Protein AF-A0A7K8XXG0-F1 (afdb_monomer)

Organism: NCBI:txid91767

Nearest PDB structures (foldseek):
  5ekd-assembly1_A  TM=9.491E-01  e=2.002E-10  Homo sapiens
  8i1y-assembly1_B  TM=9.666E-01  e=3.917E-09  Escherichia coli K-12
  6dfu-assembly1_B  TM=9.662E-01  e=1.257E-08 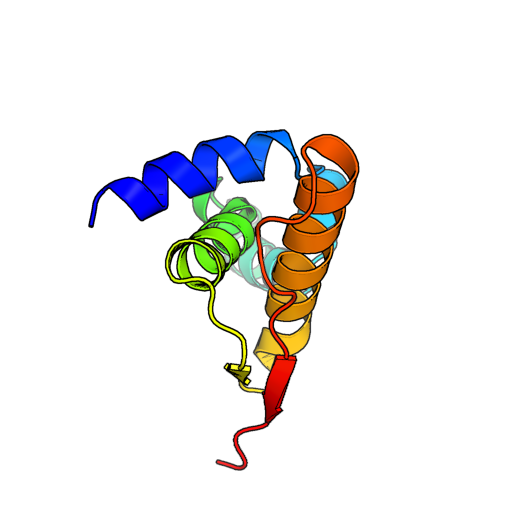 Haemophilus influenzae Rd KW20
  3sz3-assembly1_A-2  TM=9.456E-01  e=7.439E-09  Vibrio cholerae O1 biovar El Tor str. N16961
  6dfu-assembly1_A  TM=9.743E-01  e=3.388E-08  Haemophilus influenzae Rd KW20

InterPro domains:
  IPR002305 Aminoacyl-tRNA synthetase, class Ic [PF00579] (1-96)
  IPR014729 Rossmann-like alpha/beta/alpha sandwich fold [G3DSA:3.40.50.620] (1-97)
  IPR050203 Tryptophan--tRNA ligase [PTHR43766] (1-96)

Solvent-accessible surface area (backbone atoms only — not comparable to full-atom values): 5553 Å² total; per-residue (Å²): 121,72,61,38,61,57,42,16,52,58,50,44,80,74,54,60,67,75,61,45,68,65,37,65,68,40,53,53,52,21,56,76,45,82,69,64,57,47,71,63,68,57,45,44,53,42,37,53,25,20,62,44,48,76,73,48,37,53,66,43,79,37,50,85,92,42,48,70,44,50,52,49,30,29,52,50,28,52,51,49,21,73,75,76,46,90,74,52,54,62,48,38,81,36,79,59,92,124

Secondary structure (DSSP, 8-state):
-THHHHHHHHHHTTS-HHHHHT-HHHHHHHHHTTT---HHHHHHHHHHHHHHHHTT-SEEEE-GGGHHHHHHHHHHHHHHHHHH-S-S---EEEE---

Foldseek 3Di:
DCQLVVQLVVLVVVDDQVLLCPQPQNVVVCVVVVNPQDPCSSSVLSSVLSVCFVVLAAEDEDEPSCVSSLVSSQVSQVSCCVVPNNDHHRHDYDHDPD

Structure (mmCIF, N/CA/C/O backbone):
data_AF-A0A7K8XXG0-F1
#
_entry.id   AF-A0A7K8XXG0-F1
#
loop_
_atom_site.group_PDB
_atom_site.id
_atom_site.type_symbol
_atom_site.label_atom_id
_atom_site.label_alt_id
_atom_site.label_comp_id
_atom_site.label_asym_id
_atom_site.label_entity_id
_atom_site.label_seq_id
_atom_site.pdbx_PDB_ins_code
_atom_site.Cartn_x
_atom_site.Cartn_y
_atom_site.Cartn_z
_atom_site.occupancy
_atom_site.B_iso_or_equiv
_atom_site.auth_seq_id
_atom_site.auth_comp_id
_atom_site.auth_asym_id
_atom_site.auth_atom_id
_atom_site.pdbx_PDB_model_num
ATOM 1 N N . VAL A 1 1 ? -6.867 -15.254 -4.099 1.00 93.75 1 VAL A N 1
ATOM 2 C CA . VAL A 1 1 ? -7.888 -14.455 -3.390 1.00 93.75 1 VAL A CA 1
ATOM 3 C C . VAL A 1 1 ? -8.062 -13.159 -4.181 1.00 93.75 1 VAL A C 1
ATOM 5 O O . VAL A 1 1 ? -7.122 -12.368 -4.188 1.00 93.75 1 VAL A O 1
ATOM 8 N N . PRO A 1 2 ? -9.129 -13.009 -4.989 1.00 97.81 2 PRO A N 1
ATOM 9 C CA . PRO A 1 2 ? -9.326 -11.852 -5.881 1.00 97.81 2 PRO A CA 1
ATOM 10 C C . PRO A 1 2 ? -9.433 -10.503 -5.148 1.00 97.81 2 PRO A C 1
ATOM 12 O O . PRO A 1 2 ? -9.033 -9.476 -5.692 1.00 97.81 2 PRO A O 1
ATOM 15 N N . GLU A 1 3 ? -9.872 -10.519 -3.892 1.00 98.75 3 GLU A N 1
ATOM 16 C CA . GLU A 1 3 ? -10.095 -9.355 -3.030 1.00 98.75 3 GLU A CA 1
ATOM 17 C C . GLU A 1 3 ? -8.829 -8.506 -2.828 1.00 98.75 3 GLU A C 1
ATOM 19 O O . GLU A 1 3 ? -8.920 -7.314 -2.547 1.00 98.75 3 GLU A O 1
ATOM 24 N N . HIS A 1 4 ? -7.639 -9.083 -3.025 1.00 98.75 4 HIS A N 1
ATOM 25 C CA . HIS A 1 4 ? -6.380 -8.336 -3.033 1.00 98.75 4 HIS A CA 1
ATOM 26 C C . HIS A 1 4 ? -6.359 -7.267 -4.132 1.00 98.75 4 HIS A C 1
ATOM 28 O O . HIS A 1 4 ? -6.019 -6.115 -3.871 1.00 98.75 4 HIS A O 1
ATOM 34 N N . ALA A 1 5 ? -6.755 -7.629 -5.355 1.00 98.50 5 ALA A N 1
ATOM 35 C CA . ALA A 1 5 ? -6.788 -6.700 -6.480 1.00 98.50 5 ALA A CA 1
ATOM 36 C C . ALA A 1 5 ? -7.910 -5.662 -6.316 1.00 98.50 5 ALA A C 1
ATOM 38 O O . ALA A 1 5 ? -7.707 -4.484 -6.613 1.00 98.50 5 ALA A O 1
ATOM 39 N N . GLU A 1 6 ? -9.068 -6.079 -5.796 1.00 98.81 6 GLU A N 1
ATOM 40 C CA . GLU A 1 6 ? -10.201 -5.185 -5.523 1.00 98.81 6 GLU A CA 1
ATOM 41 C C . GLU A 1 6 ? -9.856 -4.147 -4.449 1.00 98.81 6 GLU A C 1
ATOM 43 O O . GLU A 1 6 ? -10.062 -2.946 -4.643 1.00 98.81 6 GLU A O 1
ATOM 48 N N . LEU A 1 7 ? -9.266 -4.582 -3.332 1.00 98.81 7 LEU A N 1
ATOM 49 C CA . LEU A 1 7 ? -8.833 -3.671 -2.281 1.00 98.81 7 LEU A CA 1
ATOM 50 C C . LEU A 1 7 ? -7.681 -2.785 -2.767 1.00 98.81 7 LEU A C 1
ATOM 52 O O . LEU A 1 7 ? -7.702 -1.586 -2.505 1.00 98.81 7 LEU A O 1
ATOM 56 N N . ALA A 1 8 ? -6.721 -3.315 -3.530 1.00 98.81 8 ALA A N 1
ATOM 57 C CA . ALA A 1 8 ? -5.643 -2.511 -4.106 1.00 98.81 8 ALA A CA 1
ATOM 58 C C . ALA A 1 8 ? -6.170 -1.384 -5.005 1.00 98.81 8 ALA A C 1
ATOM 60 O O . ALA A 1 8 ? -5.636 -0.276 -4.963 1.00 98.81 8 ALA A O 1
ATOM 61 N N . TRP A 1 9 ? -7.244 -1.625 -5.764 1.00 98.69 9 TRP A N 1
ATOM 62 C CA . TRP A 1 9 ? -7.915 -0.577 -6.533 1.00 98.69 9 TRP A CA 1
ATOM 63 C C . TRP A 1 9 ? -8.460 0.532 -5.623 1.00 98.69 9 TRP A C 1
ATOM 65 O O . TRP A 1 9 ? -8.145 1.707 -5.817 1.00 98.69 9 TRP A O 1
ATOM 75 N N . ILE A 1 10 ? -9.206 0.160 -4.577 1.00 98.75 10 ILE A N 1
ATOM 76 C CA . ILE A 1 10 ? -9.774 1.109 -3.605 1.00 98.75 10 ILE A CA 1
ATOM 77 C C . ILE A 1 10 ? -8.669 1.920 -2.913 1.00 98.75 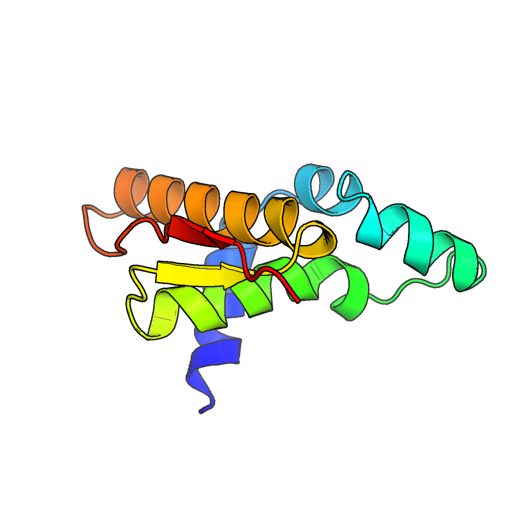10 ILE A C 1
ATOM 79 O O . ILE A 1 10 ? -8.761 3.146 -2.824 1.00 98.75 10 ILE A O 1
ATOM 83 N N . LEU A 1 11 ? -7.612 1.258 -2.436 1.00 98.75 11 LEU A N 1
ATOM 84 C CA . LEU A 1 11 ? -6.485 1.912 -1.766 1.00 98.75 11 LEU A CA 1
ATOM 85 C C . LEU A 1 11 ? -5.667 2.781 -2.734 1.00 98.75 11 LEU A C 1
ATOM 87 O O . LEU A 1 11 ? -5.150 3.830 -2.342 1.00 98.75 11 LEU A O 1
ATOM 91 N N . GLY A 1 12 ? -5.599 2.401 -4.012 1.00 98.44 12 GLY A N 1
ATOM 92 C CA . GLY A 1 12 ? -5.008 3.203 -5.081 1.00 98.44 12 GLY A CA 1
ATOM 93 C C . GLY A 1 12 ? -5.713 4.546 -5.250 1.00 98.44 12 GLY A C 1
ATOM 94 O O . GLY A 1 12 ? -5.046 5.573 -5.352 1.00 98.44 12 GLY A O 1
ATOM 95 N N . CYS A 1 13 ? -7.046 4.577 -5.147 1.00 98.00 13 CYS A N 1
ATOM 96 C CA . CYS A 1 13 ? -7.823 5.823 -5.146 1.00 98.00 13 CYS A CA 1
ATOM 97 C C . CYS A 1 13 ? -7.565 6.724 -3.920 1.00 98.00 13 CYS A C 1
ATOM 99 O O . CYS A 1 13 ? -7.986 7.881 -3.915 1.00 98.00 13 CYS A O 1
ATOM 101 N N . LEU A 1 14 ? -6.895 6.215 -2.881 1.00 96.25 14 LEU A N 1
ATOM 102 C CA . LEU A 1 14 ? -6.506 6.958 -1.675 1.00 96.25 14 LEU A CA 1
ATOM 103 C C . LEU A 1 14 ? -5.005 7.290 -1.639 1.00 96.25 14 LEU A C 1
ATOM 105 O O . LEU A 1 14 ? -4.537 7.923 -0.692 1.00 96.25 14 LEU A O 1
ATOM 109 N N . THR A 1 15 ? -4.241 6.874 -2.653 1.00 97.62 15 THR A N 1
ATOM 110 C CA . THR A 1 15 ? -2.781 6.993 -2.672 1.00 97.62 15 THR A CA 1
ATOM 111 C C . THR A 1 15 ? -2.316 7.964 -3.752 1.00 97.62 15 THR A C 1
ATOM 113 O O . THR A 1 15 ? -2.578 7.797 -4.938 1.00 97.62 15 THR A O 1
ATOM 116 N N . ASN A 1 16 ? -1.556 8.981 -3.347 1.00 95.00 16 ASN A N 1
ATOM 117 C CA . ASN A 1 16 ? -1.078 10.016 -4.261 1.00 95.00 16 ASN A CA 1
ATOM 118 C C . ASN A 1 16 ? 0.122 9.541 -5.098 1.00 95.00 16 ASN A C 1
ATOM 120 O O . ASN A 1 16 ? 1.137 9.117 -4.544 1.00 95.00 16 ASN A O 1
ATOM 124 N N . VAL A 1 17 ? 0.077 9.742 -6.418 1.00 97.19 17 VAL A N 1
ATOM 125 C CA . VAL A 1 17 ? 1.173 9.384 -7.345 1.00 97.19 17 VAL A CA 1
ATOM 126 C C . VAL A 1 17 ? 2.543 9.958 -6.930 1.00 97.19 17 VAL A C 1
ATOM 128 O O . VAL A 1 17 ? 3.507 9.191 -6.887 1.00 97.19 17 VAL A O 1
ATOM 131 N N . PRO A 1 18 ? 2.684 11.244 -6.525 1.00 96.88 18 PRO A N 1
ATOM 132 C CA . PRO A 1 18 ? 3.978 11.779 -6.087 1.00 96.88 18 PRO A CA 1
ATOM 133 C C . PRO A 1 18 ? 4.583 11.058 -4.879 1.00 96.88 18 PRO A C 1
ATOM 135 O O . PRO A 1 18 ? 5.795 11.096 -4.684 1.00 96.88 18 PRO A O 1
ATOM 138 N N . ARG A 1 19 ? 3.760 10.413 -4.044 1.00 94.94 19 ARG A N 1
ATOM 139 C CA . ARG A 1 19 ? 4.245 9.600 -2.926 1.00 94.94 19 ARG A CA 1
ATOM 140 C C . ARG A 1 19 ? 4.939 8.339 -3.437 1.00 94.94 19 ARG A C 1
ATOM 142 O O . ARG A 1 19 ? 6.046 8.058 -2.993 1.00 94.94 19 ARG A O 1
ATOM 149 N N . LEU A 1 20 ? 4.326 7.643 -4.394 1.00 97.19 20 LEU A N 1
ATOM 150 C CA . LEU A 1 20 ? 4.880 6.427 -4.994 1.00 97.19 20 LEU A CA 1
ATOM 151 C C . LEU A 1 20 ? 6.177 6.718 -5.760 1.00 97.19 20 LEU A C 1
ATOM 153 O O . LEU A 1 20 ? 7.173 6.028 -5.571 1.00 97.19 20 LEU A O 1
ATOM 157 N N . LEU A 1 21 ? 6.217 7.818 -6.521 1.00 96.38 21 LEU A N 1
ATOM 158 C CA . LEU A 1 21 ? 7.416 8.248 -7.257 1.00 96.38 21 LEU A CA 1
ATOM 159 C C . LEU A 1 21 ? 8.616 8.589 -6.351 1.00 96.38 21 LEU A C 1
ATOM 161 O O . LEU A 1 21 ? 9.759 8.628 -6.814 1.00 96.38 21 LEU A O 1
ATOM 165 N N . ARG A 1 22 ? 8.383 8.869 -5.061 1.00 95.19 22 ARG A N 1
ATOM 166 C CA . ARG A 1 22 ? 9.447 9.174 -4.094 1.00 95.19 22 ARG A CA 1
ATOM 167 C C . ARG A 1 22 ? 10.069 7.935 -3.454 1.00 95.19 22 ARG A C 1
ATOM 169 O O . ARG A 1 22 ? 11.155 8.082 -2.893 1.00 95.19 22 ARG A O 1
ATOM 176 N N . LEU A 1 23 ? 9.443 6.761 -3.564 1.00 95.69 23 LEU A N 1
ATOM 177 C CA . LEU A 1 23 ? 9.970 5.524 -2.990 1.00 95.69 23 LEU A CA 1
ATOM 178 C C . LEU A 1 23 ? 11.345 5.186 -3.603 1.00 95.69 23 LEU A C 1
ATOM 180 O O . LEU A 1 23 ? 11.478 5.179 -4.833 1.00 95.69 23 LEU A O 1
ATOM 184 N N . PRO A 1 24 ? 12.379 4.901 -2.788 1.00 94.19 24 PRO A N 1
ATOM 185 C CA . PRO A 1 24 ? 13.705 4.534 -3.286 1.00 94.19 24 PRO A CA 1
ATOM 186 C C . PRO A 1 24 ? 13.675 3.345 -4.250 1.00 94.19 24 PRO A C 1
ATOM 188 O O . PRO A 1 24 ? 14.343 3.374 -5.281 1.00 94.19 24 PRO A O 1
ATOM 191 N N . GLN A 1 25 ? 12.837 2.344 -3.967 1.00 92.94 25 GLN A N 1
ATOM 192 C CA . GLN A 1 25 ? 12.686 1.136 -4.777 1.00 92.94 25 GLN A CA 1
ATOM 193 C C . GLN A 1 25 ? 12.176 1.463 -6.182 1.00 92.94 25 GLN A C 1
ATOM 195 O O . GLN A 1 25 ? 12.670 0.884 -7.149 1.00 92.94 25 GLN A O 1
ATOM 200 N N . TRP A 1 26 ? 11.248 2.422 -6.310 1.00 95.88 26 TRP A N 1
ATOM 201 C CA . TRP A 1 26 ? 10.819 2.928 -7.614 1.00 95.88 26 TRP A CA 1
ATOM 202 C C . TRP A 1 26 ? 11.998 3.554 -8.357 1.00 95.88 26 TRP A C 1
ATOM 204 O O . TRP A 1 26 ? 12.316 3.123 -9.460 1.00 95.88 26 TRP A O 1
ATOM 214 N N . LYS A 1 27 ? 12.697 4.514 -7.737 1.00 93.94 27 LYS A N 1
ATOM 215 C CA . LYS A 1 27 ? 13.819 5.228 -8.373 1.00 93.94 27 LYS A CA 1
ATOM 216 C C . LYS A 1 27 ? 14.922 4.277 -8.841 1.00 93.94 27 LYS A C 1
ATOM 218 O O . LYS A 1 27 ? 15.396 4.404 -9.966 1.00 93.94 27 LYS A O 1
ATOM 223 N N . MET A 1 28 ? 15.298 3.316 -7.998 1.00 93.62 28 MET A N 1
ATOM 224 C CA . MET A 1 28 ? 16.330 2.326 -8.309 1.00 93.62 28 MET A CA 1
ATOM 225 C C . MET A 1 28 ? 15.906 1.398 -9.450 1.00 93.62 28 MET A C 1
ATOM 227 O O . MET A 1 28 ? 16.638 1.254 -10.429 1.00 93.62 28 MET A O 1
ATOM 231 N N . LYS A 1 29 ? 14.719 0.783 -9.349 1.00 93.50 29 LYS A N 1
ATOM 232 C CA . LYS A 1 29 ? 14.263 -0.205 -10.335 1.00 93.50 29 LYS A CA 1
ATOM 233 C C . LYS A 1 29 ? 13.924 0.445 -11.676 1.00 93.50 29 LYS A C 1
ATOM 235 O O . LYS A 1 29 ? 14.297 -0.091 -12.714 1.00 93.50 29 LYS A O 1
ATOM 240 N N . HIS A 1 30 ? 13.311 1.627 -11.662 1.00 92.81 30 HIS A N 1
ATOM 241 C CA . HIS A 1 30 ? 13.033 2.409 -12.866 1.00 92.81 30 HIS A CA 1
ATOM 242 C C . HIS A 1 30 ? 14.320 2.768 -13.618 1.00 92.81 30 HIS A C 1
ATOM 244 O O . HIS A 1 30 ? 14.410 2.548 -14.823 1.00 92.81 30 HIS A O 1
AT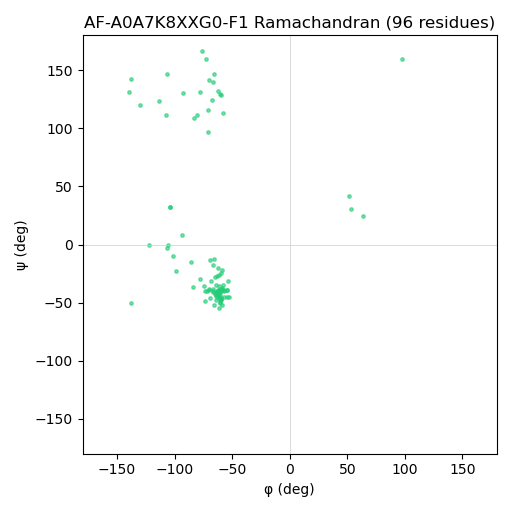OM 250 N N . ALA A 1 31 ? 15.345 3.250 -12.904 1.00 94.00 31 ALA A N 1
ATOM 251 C CA . ALA A 1 31 ? 16.639 3.556 -13.508 1.00 94.00 31 ALA A CA 1
ATOM 252 C C . ALA A 1 31 ? 17.322 2.299 -14.076 1.00 94.00 31 ALA A C 1
ATOM 254 O O . ALA A 1 31 ? 17.852 2.344 -15.183 1.00 94.00 31 ALA A O 1
ATOM 255 N N . SER A 1 32 ? 17.256 1.160 -13.373 1.00 94.12 32 SER A N 1
ATOM 256 C CA . SER A 1 32 ? 17.808 -0.111 -13.876 1.00 94.12 32 SER A CA 1
ATOM 257 C C . SER A 1 32 ? 17.078 -0.673 -15.101 1.00 94.12 32 SER A C 1
ATOM 259 O O . SER A 1 32 ? 17.619 -1.526 -15.796 1.00 94.12 32 SER A O 1
ATOM 261 N N . GLN A 1 33 ? 15.860 -0.199 -15.370 1.00 93.19 33 GLN A N 1
ATOM 262 C CA . GLN A 1 33 ? 15.026 -0.606 -16.501 1.00 93.19 33 GLN A CA 1
ATOM 263 C C . GLN A 1 33 ? 15.027 0.455 -17.610 1.00 93.19 33 GLN A C 1
ATOM 265 O O . GLN A 1 33 ? 14.012 0.649 -18.262 1.00 93.19 33 GLN A O 1
ATOM 270 N N . ASN A 1 34 ? 16.129 1.190 -17.805 1.00 93.25 34 ASN A N 1
ATOM 271 C CA . ASN A 1 34 ? 16.251 2.234 -18.836 1.00 93.25 34 ASN A CA 1
ATOM 272 C C . ASN A 1 34 ? 15.136 3.297 -18.797 1.00 93.25 34 ASN A C 1
ATOM 274 O O . ASN A 1 34 ? 14.787 3.870 -19.824 1.00 93.25 34 ASN A O 1
ATOM 278 N N . ASN A 1 35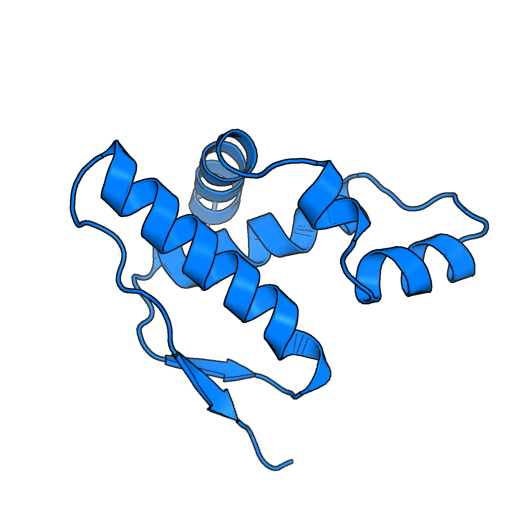 ? 14.593 3.587 -17.611 1.00 90.38 35 ASN A N 1
ATOM 279 C CA . ASN A 1 35 ? 13.435 4.463 -17.423 1.00 90.38 35 ASN A CA 1
ATOM 280 C C . ASN A 1 35 ? 12.122 3.956 -18.056 1.00 90.38 35 ASN A C 1
ATOM 282 O O . ASN A 1 35 ? 11.214 4.741 -18.311 1.00 90.38 35 ASN A O 1
ATOM 286 N N . GLU A 1 36 ? 11.995 2.643 -18.252 1.00 93.25 36 GLU A N 1
ATOM 287 C CA . GLU A 1 36 ? 10.794 1.962 -18.759 1.00 93.25 36 GLU A CA 1
ATOM 288 C C . GLU A 1 36 ? 10.029 1.238 -17.634 1.00 93.25 36 GLU A C 1
ATOM 290 O O . GLU A 1 36 ? 9.418 0.186 -17.832 1.00 93.25 36 GLU A O 1
ATOM 295 N N . GLY A 1 37 ? 10.067 1.786 -16.414 1.00 92.94 37 GLY A N 1
ATOM 296 C CA . GLY A 1 37 ? 9.389 1.185 -15.266 1.00 92.94 37 GLY A CA 1
ATOM 297 C C . GLY A 1 37 ? 7.881 1.060 -15.499 1.00 92.94 37 GLY A C 1
ATOM 298 O O . GLY A 1 37 ? 7.203 2.023 -15.853 1.00 92.94 37 GLY A O 1
ATOM 299 N N . THR A 1 38 ? 7.339 -0.136 -15.275 1.00 96.44 38 THR A N 1
ATOM 300 C CA . THR A 1 38 ? 5.917 -0.405 -15.523 1.00 96.44 38 THR A CA 1
ATOM 301 C C . THR A 1 38 ? 5.007 0.253 -14.484 1.00 96.44 38 THR A C 1
ATOM 303 O O . THR A 1 38 ? 5.406 0.518 -13.348 1.00 96.44 38 THR A O 1
ATOM 306 N N . VAL A 1 39 ? 3.728 0.433 -14.830 1.00 97.31 39 VAL A N 1
ATOM 307 C CA . VAL A 1 39 ? 2.706 0.876 -13.864 1.00 97.31 39 VAL A CA 1
ATOM 308 C C . VAL A 1 39 ? 2.633 -0.077 -12.670 1.00 97.31 39 VAL A C 1
ATOM 310 O O . VAL A 1 39 ? 2.553 0.380 -11.537 1.00 97.31 39 VAL A O 1
ATOM 313 N N . GLY A 1 40 ? 2.743 -1.389 -12.904 1.00 97.50 40 GLY A N 1
ATOM 314 C CA . GLY A 1 40 ? 2.779 -2.380 -11.828 1.00 97.50 40 GLY A CA 1
ATOM 315 C C . GLY A 1 40 ? 3.969 -2.186 -10.886 1.00 97.50 40 GLY A C 1
ATOM 316 O O . GLY A 1 40 ? 3.810 -2.283 -9.674 1.00 97.50 40 GLY A O 1
ATOM 317 N N . LEU A 1 41 ? 5.149 -1.833 -11.409 1.00 96.88 41 LEU A N 1
ATOM 318 C CA . LEU A 1 41 ? 6.310 -1.501 -10.580 1.00 96.88 41 LEU A CA 1
ATOM 319 C C . LEU A 1 41 ? 6.068 -0.249 -9.717 1.00 96.88 41 LEU A C 1
ATOM 321 O O . LEU A 1 41 ? 6.556 -0.175 -8.592 1.00 96.88 41 LEU A O 1
ATOM 325 N N . LEU A 1 42 ? 5.317 0.728 -10.223 1.00 97.69 42 LEU A N 1
ATOM 326 C CA . LEU A 1 42 ? 4.962 1.923 -9.4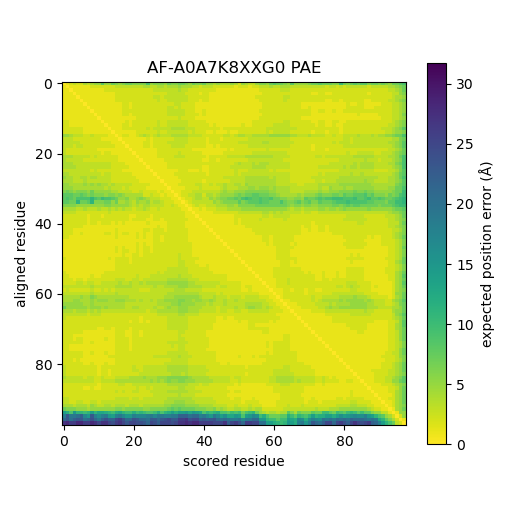59 1.00 97.69 42 LEU A CA 1
ATOM 327 C C . LEU A 1 42 ? 3.939 1.615 -8.357 1.00 97.69 42 LEU A C 1
ATOM 329 O O . LEU A 1 42 ? 4.021 2.177 -7.265 1.00 97.69 42 LEU A O 1
ATOM 333 N N . THR A 1 43 ? 2.958 0.758 -8.648 1.00 98.12 43 THR A N 1
ATOM 334 C CA . THR A 1 43 ? 1.775 0.561 -7.801 1.00 98.12 43 THR A CA 1
ATOM 335 C C . THR A 1 43 ? 1.823 -0.684 -6.924 1.00 98.12 43 THR A C 1
ATOM 337 O O . THR A 1 43 ? 0.999 -0.782 -6.015 1.00 98.12 43 THR A O 1
ATOM 340 N N . TYR A 1 44 ? 2.785 -1.601 -7.099 1.00 97.88 44 TYR A N 1
ATOM 341 C CA . TYR A 1 44 ? 2.887 -2.785 -6.235 1.00 97.88 44 TYR A CA 1
ATOM 342 C C . TYR A 1 44 ? 2.939 -2.459 -4.732 1.00 97.88 44 TYR A C 1
ATOM 344 O O . TYR A 1 44 ? 2.392 -3.253 -3.975 1.00 97.88 44 TYR A O 1
ATOM 352 N N . PRO A 1 45 ? 3.499 -1.326 -4.247 1.00 98.19 45 PRO A N 1
ATOM 353 C CA . PRO A 1 45 ? 3.442 -1.010 -2.819 1.00 98.19 45 PRO A CA 1
ATOM 354 C C . PRO A 1 45 ? 2.008 -0.795 -2.305 1.00 98.19 45 PRO A C 1
ATOM 356 O O . PRO A 1 45 ? 1.721 -1.052 -1.140 1.00 98.19 45 PRO A O 1
ATOM 359 N N . VAL A 1 46 ? 1.086 -0.360 -3.172 1.00 98.62 46 VAL A N 1
ATOM 360 C CA . VAL A 1 46 ? -0.349 -0.264 -2.854 1.00 98.62 46 VAL A CA 1
ATOM 361 C C . VAL A 1 46 ? -0.987 -1.650 -2.813 1.00 98.62 46 VAL A C 1
ATOM 363 O O . VAL A 1 46 ? -1.787 -1.922 -1.921 1.00 98.62 46 VAL A O 1
ATOM 366 N N . LEU A 1 47 ? -0.605 -2.543 -3.732 1.00 98.75 47 LEU A N 1
ATOM 367 C CA . LEU A 1 47 ? -1.026 -3.945 -3.686 1.00 98.75 47 LEU A CA 1
ATOM 368 C C . LEU A 1 47 ? -0.524 -4.625 -2.404 1.00 98.75 47 LEU A C 1
ATOM 370 O O . LEU A 1 47 ? -1.311 -5.227 -1.691 1.00 98.75 47 LEU A O 1
ATOM 374 N N . GLN A 1 48 ? 0.737 -4.410 -2.029 1.00 98.56 48 GLN A N 1
ATOM 375 C CA . GLN A 1 48 ? 1.308 -4.904 -0.776 1.00 98.56 48 GLN A CA 1
ATOM 376 C C . GLN A 1 48 ? 0.560 -4.363 0.456 1.00 98.56 48 GLN A C 1
ATOM 378 O O . GLN A 1 48 ? 0.335 -5.095 1.418 1.00 98.56 48 GLN A O 1
ATOM 383 N N . ALA A 1 49 ? 0.125 -3.098 0.437 1.00 98.69 49 ALA A N 1
ATOM 384 C CA . ALA A 1 49 ? -0.738 -2.563 1.487 1.00 98.69 49 ALA A CA 1
ATOM 385 C C . ALA A 1 49 ? -2.099 -3.279 1.528 1.00 98.69 49 ALA A C 1
ATOM 387 O O . ALA A 1 49 ? -2.573 -3.616 2.612 1.00 98.69 49 ALA A O 1
ATOM 388 N N . ALA A 1 50 ? -2.709 -3.562 0.373 1.00 98.81 50 ALA A N 1
ATOM 389 C CA . ALA A 1 50 ? -3.941 -4.345 0.307 1.00 98.81 50 ALA A CA 1
ATOM 390 C C . ALA A 1 50 ? -3.747 -5.752 0.890 1.00 98.81 50 ALA A C 1
ATOM 392 O O . ALA A 1 50 ? -4.560 -6.176 1.708 1.00 98.81 50 ALA A O 1
ATOM 393 N N . ASP A 1 51 ? -2.641 -6.424 0.564 1.00 98.69 51 ASP A N 1
ATOM 394 C CA . ASP A 1 51 ? -2.305 -7.750 1.091 1.00 98.69 51 ASP A CA 1
ATOM 395 C C . ASP A 1 51 ? -2.253 -7.764 2.628 1.00 98.69 51 ASP A C 1
ATOM 397 O O . ASP A 1 51 ? -2.729 -8.703 3.261 1.00 98.69 51 ASP A O 1
ATOM 401 N N . ILE A 1 52 ? -1.714 -6.708 3.245 1.00 98.62 52 ILE A N 1
ATOM 402 C CA . ILE A 1 52 ? -1.614 -6.576 4.706 1.00 98.62 52 ILE A CA 1
ATOM 403 C C . ILE A 1 52 ? -2.983 -6.270 5.331 1.00 98.62 52 ILE A C 1
ATOM 405 O O . ILE A 1 52 ? -3.381 -6.897 6.324 1.00 98.62 52 ILE A O 1
ATOM 409 N N . LEU A 1 53 ? -3.689 -5.283 4.774 1.00 98.75 53 LEU A N 1
ATOM 410 C CA . LEU A 1 53 ? -4.898 -4.710 5.367 1.00 98.75 53 LEU A CA 1
ATOM 411 C C . LEU A 1 53 ? -6.136 -5.585 5.161 1.00 98.75 53 LEU A C 1
ATOM 413 O O . LEU A 1 53 ? -6.999 -5.604 6.040 1.00 98.75 53 LEU A O 1
ATOM 417 N N . LEU A 1 54 ? -6.201 -6.358 4.071 1.00 98.75 54 LEU A N 1
ATOM 418 C CA . LEU A 1 54 ? -7.308 -7.276 3.786 1.00 98.75 54 LEU A CA 1
ATOM 419 C C . LEU A 1 54 ? -7.553 -8.251 4.946 1.00 98.75 54 LEU A C 1
ATOM 421 O O . LEU A 1 54 ? -8.696 -8.492 5.327 1.00 98.75 54 LEU A O 1
ATOM 425 N N . TYR A 1 55 ? -6.477 -8.742 5.565 1.00 98.56 55 TYR A N 1
ATOM 426 C CA . TYR A 1 55 ? -6.541 -9.662 6.705 1.00 98.56 55 TYR A CA 1
ATOM 427 C C . TYR A 1 55 ? -6.482 -8.965 8.066 1.00 98.56 55 TYR A C 1
ATOM 429 O O . TYR A 1 55 ? -6.365 -9.633 9.092 1.00 98.56 55 TYR A O 1
ATOM 437 N N . LYS A 1 56 ? -6.546 -7.626 8.101 1.00 98.31 56 LYS A N 1
ATOM 438 C CA . LYS A 1 56 ? -6.425 -6.828 9.332 1.00 98.31 56 LYS A CA 1
ATOM 439 C C . LYS A 1 56 ? -5.179 -7.202 10.145 1.00 98.31 56 LYS A C 1
ATOM 441 O O . LYS A 1 56 ? -5.215 -7.307 11.373 1.00 98.31 56 LYS A O 1
ATOM 446 N N . SER A 1 57 ? -4.065 -7.410 9.448 1.00 98.12 57 SER A N 1
ATOM 447 C CA . SER A 1 57 ? -2.797 -7.788 10.066 1.00 98.12 57 SER A CA 1
ATOM 448 C C . SER A 1 57 ? -2.321 -6.693 11.021 1.00 98.12 57 SER A C 1
ATOM 450 O O . SER A 1 57 ? -2.293 -5.517 10.673 1.0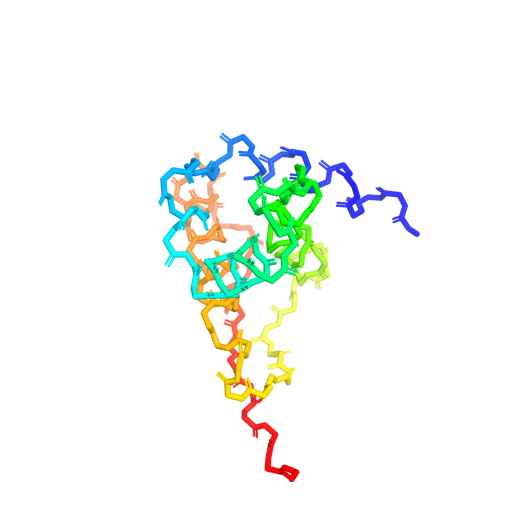0 98.12 57 SER A O 1
ATOM 452 N N . THR A 1 58 ? -1.921 -7.070 12.235 1.00 97.56 58 THR A N 1
ATOM 453 C CA . THR A 1 58 ? -1.435 -6.111 13.248 1.00 97.56 58 THR A CA 1
ATOM 454 C C . THR A 1 58 ? 0.084 -6.044 13.323 1.00 97.56 58 THR A C 1
ATOM 456 O O . THR A 1 58 ? 0.636 -5.046 13.787 1.00 97.56 58 THR A O 1
ATOM 459 N N . ARG A 1 59 ? 0.772 -7.099 12.880 1.00 96.50 59 ARG A N 1
ATOM 460 C CA . ARG A 1 59 ? 2.227 -7.246 12.910 1.00 96.50 59 ARG A CA 1
ATOM 461 C C . ARG A 1 59 ? 2.683 -7.900 11.614 1.00 96.50 59 ARG A C 1
ATOM 463 O O . ARG A 1 59 ? 2.102 -8.908 11.223 1.00 96.50 59 ARG A O 1
ATOM 470 N N . VAL A 1 60 ? 3.697 -7.333 10.972 1.00 96.38 60 VAL A N 1
ATOM 471 C CA . VAL A 1 60 ? 4.201 -7.800 9.677 1.00 96.38 60 VAL A CA 1
ATOM 472 C C . VAL A 1 60 ? 5.719 -7.948 9.768 1.00 96.38 60 VAL A C 1
ATOM 474 O O . VAL A 1 60 ? 6.387 -6.952 10.060 1.00 96.38 60 VAL A O 1
ATOM 477 N N . PRO A 1 61 ? 6.277 -9.155 9.556 1.00 95.25 61 PRO A N 1
ATOM 478 C CA . PRO A 1 61 ? 7.717 -9.330 9.470 1.00 95.25 61 PRO A CA 1
ATOM 479 C C . PRO A 1 61 ? 8.235 -8.643 8.207 1.00 95.25 61 PRO A C 1
ATOM 481 O O . PRO A 1 61 ? 7.751 -8.913 7.107 1.00 95.25 61 PRO A O 1
ATOM 484 N N . VAL A 1 62 ? 9.190 -7.733 8.367 1.00 93.19 62 VAL A N 1
ATOM 485 C CA . VAL A 1 62 ? 9.784 -6.978 7.260 1.00 93.19 62 VAL A CA 1
ATOM 486 C C . VAL A 1 62 ? 11.297 -6.886 7.434 1.00 93.19 62 VAL A C 1
ATOM 488 O O . VAL A 1 62 ? 11.790 -6.753 8.555 1.00 93.19 62 VAL A O 1
ATOM 491 N N . GLY A 1 63 ? 12.022 -6.962 6.317 1.00 92.25 63 GLY A N 1
ATOM 492 C CA . GLY A 1 63 ? 13.427 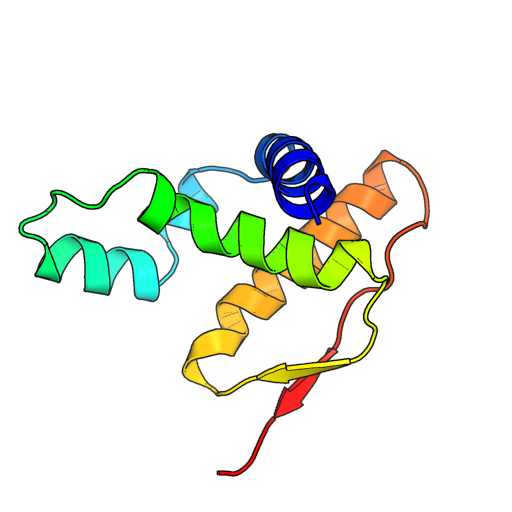-6.560 6.253 1.00 92.25 63 GLY A CA 1
ATOM 493 C C . GLY A 1 63 ? 13.565 -5.035 6.229 1.00 92.25 63 GLY A C 1
ATOM 494 O O . GLY A 1 63 ? 12.589 -4.316 5.987 1.00 92.25 63 GLY A O 1
ATOM 495 N N . GLU A 1 64 ? 14.781 -4.534 6.457 1.00 89.12 64 GLU A N 1
ATOM 496 C CA . GLU A 1 64 ? 15.066 -3.090 6.470 1.00 89.12 64 GLU A CA 1
ATOM 497 C C . GLU A 1 64 ? 14.684 -2.399 5.151 1.00 89.12 64 GLU A C 1
ATOM 499 O O . GLU A 1 64 ? 14.162 -1.282 5.141 1.00 89.12 64 GLU A O 1
ATOM 504 N N . ASP A 1 65 ? 14.855 -3.093 4.026 1.00 88.25 65 ASP A N 1
ATOM 505 C CA . ASP A 1 65 ? 14.552 -2.606 2.680 1.00 88.25 65 ASP A CA 1
ATOM 506 C C . ASP A 1 65 ? 13.045 -2.434 2.408 1.00 88.25 65 ASP A C 1
ATOM 508 O O . ASP A 1 65 ? 12.667 -1.791 1.426 1.00 88.25 65 ASP A O 1
ATOM 512 N N . GLN A 1 66 ? 12.175 -2.982 3.264 1.00 90.69 66 GLN A N 1
ATOM 513 C CA . GLN A 1 66 ? 10.715 -2.962 3.110 1.00 90.69 66 GLN A CA 1
ATOM 514 C C . GLN A 1 66 ? 10.007 -2.005 4.080 1.00 90.69 66 GLN A C 1
ATOM 516 O O . GLN A 1 66 ? 8.789 -1.830 3.975 1.00 90.69 66 GLN A O 1
ATOM 521 N N . ILE A 1 67 ? 10.737 -1.347 4.989 1.00 94.38 67 ILE A N 1
ATOM 522 C CA . ILE A 1 67 ? 10.159 -0.453 6.010 1.00 94.38 67 ILE A CA 1
ATOM 523 C C . ILE A 1 67 ? 9.283 0.633 5.371 1.00 94.38 67 ILE A C 1
ATOM 525 O O . ILE A 1 67 ? 8.142 0.824 5.782 1.00 94.38 67 ILE A O 1
ATOM 529 N N . LEU A 1 68 ? 9.756 1.274 4.299 1.00 95.69 68 LEU A N 1
ATOM 530 C CA . LEU A 1 68 ? 9.012 2.345 3.622 1.00 95.69 68 LEU A CA 1
ATOM 531 C C . LEU A 1 68 ? 7.703 1.866 2.965 1.00 95.69 68 LEU A C 1
ATOM 533 O O . LEU A 1 68 ? 6.756 2.644 2.834 1.00 95.69 68 LEU A O 1
ATOM 537 N N . HIS A 1 69 ? 7.614 0.599 2.546 1.00 96.12 69 HIS A N 1
ATOM 538 C CA . HIS A 1 69 ? 6.350 0.042 2.049 1.00 96.12 69 HIS A CA 1
ATOM 539 C C . HIS A 1 69 ? 5.377 -0.232 3.197 1.00 96.12 69 HIS A C 1
ATOM 541 O O . HIS A 1 69 ? 4.174 -0.017 3.050 1.00 96.12 69 HIS A O 1
ATOM 547 N N . LEU A 1 70 ? 5.880 -0.660 4.357 1.00 97.19 70 LEU A N 1
ATOM 548 C CA . LEU A 1 70 ? 5.043 -0.817 5.540 1.00 97.19 70 LEU A CA 1
ATOM 549 C C . LEU A 1 70 ? 4.535 0.538 6.052 1.00 97.19 70 LEU A C 1
ATOM 551 O O . LEU A 1 70 ? 3.359 0.647 6.383 1.00 97.19 70 LEU A O 1
ATOM 555 N N . GLU A 1 71 ? 5.370 1.578 6.048 1.00 97.25 71 GLU A N 1
ATOM 556 C CA . GLU A 1 71 ? 4.949 2.955 6.350 1.00 97.25 71 GLU A CA 1
ATOM 557 C C . GLU A 1 71 ? 3.863 3.442 5.378 1.00 97.25 71 GLU A C 1
ATOM 559 O O . GLU A 1 71 ? 2.894 4.083 5.783 1.00 97.25 71 GLU A O 1
ATOM 564 N N . LEU A 1 72 ? 3.960 3.091 4.088 1.00 97.88 72 LEU A N 1
ATOM 565 C CA . LEU A 1 72 ? 2.879 3.343 3.134 1.00 97.88 72 LEU A CA 1
ATOM 566 C C . LEU A 1 72 ? 1.578 2.638 3.547 1.00 97.88 72 LEU A C 1
ATOM 568 O O . LEU A 1 72 ? 0.526 3.275 3.532 1.00 97.88 72 LEU A O 1
ATOM 572 N N . ALA A 1 73 ? 1.632 1.363 3.939 1.00 98.31 73 ALA A N 1
ATOM 573 C CA . ALA A 1 73 ? 0.451 0.632 4.398 1.00 98.31 73 ALA A CA 1
ATOM 574 C C . ALA A 1 73 ? -0.156 1.240 5.677 1.00 98.31 73 ALA A C 1
ATOM 576 O O . ALA A 1 73 ? -1.378 1.349 5.783 1.00 98.31 73 ALA A O 1
ATOM 577 N N . GLN A 1 74 ? 0.682 1.682 6.621 1.00 98.50 74 GLN A N 1
ATOM 578 C CA . GLN A 1 74 ? 0.255 2.372 7.842 1.00 98.50 74 GLN A CA 1
ATOM 579 C C . GLN A 1 74 ? -0.491 3.667 7.526 1.00 98.50 74 GLN A C 1
ATOM 581 O O . GLN A 1 74 ? -1.597 3.879 8.024 1.00 98.50 74 GLN A O 1
ATOM 586 N N . ASP A 1 75 ? 0.076 4.502 6.660 1.00 98.12 75 ASP A N 1
ATOM 587 C CA . ASP A 1 75 ? -0.532 5.776 6.291 1.00 98.12 75 ASP A CA 1
ATOM 588 C C . ASP A 1 75 ? -1.835 5.590 5.512 1.00 98.12 75 ASP A C 1
ATOM 590 O O . ASP A 1 75 ? -2.793 6.333 5.726 1.00 98.12 75 ASP A O 1
ATOM 594 N N . ILE A 1 76 ? -1.899 4.591 4.625 1.00 98.50 76 ILE A N 1
ATOM 595 C CA . ILE A 1 76 ? -3.133 4.247 3.911 1.00 98.50 76 ILE A CA 1
ATOM 596 C C . ILE A 1 76 ? -4.213 3.794 4.903 1.00 98.50 76 ILE A C 1
ATOM 598 O O . ILE A 1 76 ? -5.348 4.265 4.810 1.00 98.50 76 ILE A O 1
ATOM 602 N N . ALA A 1 77 ? -3.875 2.940 5.876 1.00 98.75 77 ALA A N 1
ATOM 603 C CA . ALA A 1 77 ? -4.811 2.497 6.910 1.00 98.75 77 ALA A CA 1
ATOM 604 C C . ALA A 1 77 ? -5.340 3.676 7.740 1.00 98.75 77 ALA A C 1
ATOM 606 O O . ALA A 1 77 ? -6.549 3.822 7.913 1.00 98.75 77 ALA A O 1
ATOM 607 N N . GLN A 1 78 ? -4.451 4.566 8.191 1.00 98.56 78 GLN A N 1
ATOM 608 C CA . GLN A 1 78 ? -4.828 5.769 8.937 1.00 98.56 78 GLN A CA 1
ATOM 609 C C . GLN A 1 78 ? -5.705 6.710 8.104 1.00 98.56 78 GLN A C 1
ATOM 611 O O . GLN A 1 78 ? -6.695 7.245 8.604 1.00 98.56 78 GLN A O 1
ATOM 616 N N . HIS A 1 79 ? -5.369 6.909 6.826 1.00 98.31 79 HIS A N 1
ATOM 617 C CA . HIS A 1 79 ? -6.154 7.750 5.927 1.00 98.31 79 HIS A CA 1
ATOM 618 C C . HIS A 1 79 ? -7.553 7.174 5.694 1.00 98.31 79 HIS A C 1
ATOM 620 O O . HIS A 1 79 ? -8.539 7.912 5.755 1.00 98.31 79 HIS A O 1
ATOM 626 N N . PHE A 1 80 ? -7.648 5.862 5.469 1.00 98.69 80 PHE A N 1
ATOM 627 C CA . PHE A 1 80 ? -8.919 5.161 5.340 1.00 98.69 80 PHE A CA 1
ATOM 628 C C . PHE A 1 80 ? -9.762 5.327 6.607 1.00 98.69 80 PHE A C 1
ATOM 630 O O . PHE A 1 80 ? -10.900 5.786 6.518 1.00 98.69 80 PHE A O 1
ATOM 637 N N . ASN A 1 81 ? -9.190 5.038 7.781 1.00 98.62 81 ASN A N 1
ATOM 638 C CA . ASN A 1 81 ? -9.904 5.136 9.054 1.00 98.62 81 ASN A CA 1
ATOM 639 C C . ASN A 1 81 ? -10.387 6.561 9.335 1.00 98.62 81 ASN A C 1
ATOM 641 O O . ASN A 1 81 ? -11.527 6.770 9.741 1.00 98.62 81 ASN A O 1
ATOM 645 N N . LYS A 1 82 ? -9.556 7.568 9.043 1.00 98.38 82 LYS A N 1
ATOM 646 C CA . LYS A 1 82 ? -9.943 8.976 9.179 1.00 98.38 82 LYS A CA 1
ATOM 647 C C . LYS A 1 82 ? -11.124 9.345 8.277 1.00 98.38 82 LYS A C 1
ATOM 649 O O . LYS A 1 82 ? -11.935 10.186 8.655 1.00 98.38 82 LYS A O 1
ATOM 654 N N . LYS A 1 83 ? -11.198 8.768 7.075 1.00 98.19 83 LYS A N 1
ATOM 655 C CA . LYS A 1 83 ? -12.226 9.098 6.080 1.00 98.19 83 LYS A CA 1
ATOM 656 C C . LYS A 1 83 ? -13.535 8.335 6.291 1.00 98.19 83 LYS A C 1
ATOM 658 O O . LYS A 1 83 ? -14.594 8.902 6.042 1.00 98.19 83 LYS A O 1
ATOM 663 N N . TYR A 1 84 ? -13.466 7.078 6.725 1.00 98.38 84 TYR A N 1
ATOM 664 C CA . TYR A 1 84 ? -14.615 6.165 6.748 1.00 98.38 84 TYR A CA 1
ATOM 665 C C . TYR A 1 84 ? -14.949 5.597 8.138 1.00 98.38 84 TYR 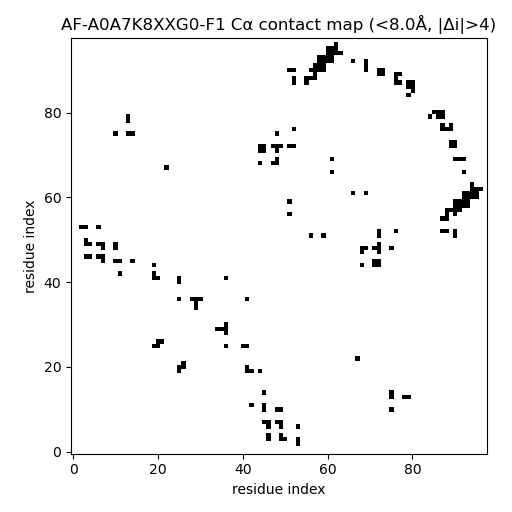A C 1
ATOM 667 O O . TYR A 1 84 ? -15.926 4.865 8.271 1.00 98.38 84 TYR A O 1
ATOM 675 N N . GLY A 1 85 ? -14.183 5.954 9.173 1.00 98.38 85 GLY A N 1
ATOM 676 C CA . GLY A 1 85 ? -14.293 5.408 10.527 1.00 98.38 85 GLY A CA 1
ATOM 677 C C . GLY A 1 85 ? -13.284 4.288 10.796 1.00 98.38 85 GLY A C 1
ATOM 678 O O . GLY A 1 85 ? -12.749 3.680 9.871 1.00 98.38 85 GLY A O 1
ATOM 679 N N . GLU A 1 86 ? -13.011 4.017 12.074 1.00 97.88 86 GLU A N 1
ATOM 680 C CA . GLU A 1 86 ?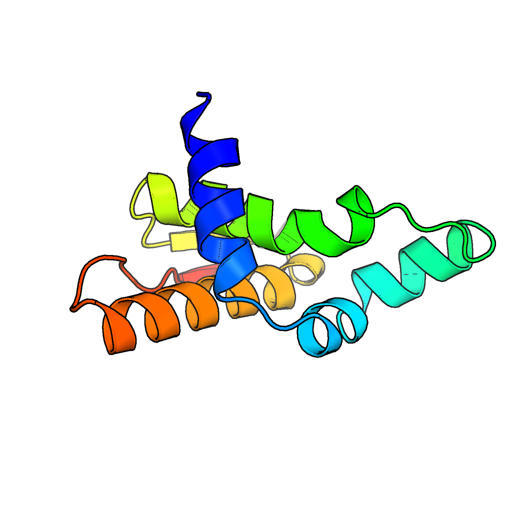 -12.046 2.993 12.497 1.00 97.88 86 GLU A CA 1
ATOM 681 C C . GLU A 1 86 ? -12.410 1.605 11.949 1.00 97.88 86 GLU A C 1
ATOM 683 O O . GLU A 1 86 ? -13.417 1.012 12.340 1.00 97.88 86 GLU A O 1
ATOM 688 N N . PHE A 1 87 ? -11.577 1.078 11.046 1.00 98.44 87 PHE A N 1
ATOM 689 C CA . PHE A 1 87 ? -11.820 -0.209 10.392 1.00 98.44 87 PHE A CA 1
ATOM 690 C C . PHE A 1 87 ? -10.563 -1.073 10.270 1.00 98.44 87 PHE A C 1
ATOM 692 O O . PHE A 1 87 ? -10.593 -2.256 10.639 1.00 98.44 87 PHE A O 1
ATOM 699 N N . PHE A 1 88 ? -9.468 -0.501 9.757 1.00 98.69 88 PHE A N 1
ATOM 700 C CA . PHE A 1 88 ? -8.192 -1.195 9.605 1.00 98.69 88 PHE A CA 1
ATOM 701 C C . PHE A 1 88 ? -7.296 -0.978 10.827 1.00 98.69 88 PHE A C 1
ATOM 703 O O . PHE A 1 88 ? -7.067 0.166 11.215 1.00 98.69 88 PHE A O 1
ATOM 710 N N . PRO A 1 89 ? -6.723 -2.033 11.428 1.00 98.56 89 PRO A N 1
ATOM 711 C CA . PRO A 1 89 ? -5.632 -1.834 12.369 1.00 98.56 89 PRO A CA 1
ATOM 712 C C . PRO A 1 89 ? -4.411 -1.263 11.639 1.00 98.56 89 PRO A C 1
ATOM 714 O O . PRO A 1 89 ? -4.144 -1.610 10.490 1.00 98.56 89 PRO A O 1
ATOM 717 N N . VAL A 1 90 ? -3.643 -0.416 12.326 1.00 98.50 90 VAL A N 1
ATOM 718 C CA . VAL A 1 90 ? -2.367 0.093 11.807 1.00 98.50 90 VAL A CA 1
ATOM 719 C C . VAL A 1 90 ? -1.284 -0.974 12.043 1.00 98.50 90 VAL A C 1
ATOM 721 O O . VAL A 1 90 ? -0.955 -1.243 13.205 1.00 98.50 90 VAL A O 1
ATOM 724 N N . PRO A 1 91 ? -0.740 -1.612 10.987 1.00 97.88 91 PRO A N 1
ATOM 725 C CA . PRO A 1 91 ? 0.204 -2.718 11.128 1.00 97.88 91 PRO A CA 1
ATOM 726 C C . PRO A 1 91 ? 1.559 -2.233 11.658 1.00 97.88 91 PRO A C 1
ATOM 728 O O . PRO A 1 91 ? 2.051 -1.179 11.260 1.00 97.88 91 PRO A O 1
ATOM 731 N N . LYS A 1 92 ? 2.205 -3.012 12.529 1.00 97.06 92 LYS A N 1
ATOM 732 C CA . LYS A 1 92 ? 3.546 -2.722 13.065 1.00 97.06 92 LYS A CA 1
ATOM 733 C C . LYS A 1 92 ? 4.603 -3.644 12.464 1.00 97.06 92 LYS A C 1
ATOM 735 O O . LYS A 1 92 ? 4.325 -4.813 12.203 1.00 97.06 92 LYS A O 1
ATOM 740 N N . ALA A 1 93 ? 5.815 -3.125 12.289 1.00 95.06 93 ALA A N 1
ATOM 741 C CA . ALA A 1 93 ? 6.948 -3.928 11.850 1.00 95.06 93 ALA A CA 1
ATOM 742 C C . ALA A 1 93 ? 7.328 -4.944 12.931 1.00 95.06 93 ALA A C 1
ATOM 744 O O . ALA A 1 93 ? 7.368 -4.611 14.117 1.00 95.06 93 ALA A O 1
ATOM 745 N N . ILE A 1 94 ? 7.655 -6.158 12.507 1.00 93.50 94 ILE A N 1
ATOM 746 C CA . ILE A 1 94 ? 8.571 -7.034 13.229 1.00 93.50 94 ILE A CA 1
ATOM 747 C C . ILE A 1 94 ? 9.847 -7.037 12.392 1.00 93.50 94 ILE A C 1
ATOM 749 O O . ILE A 1 94 ? 9.830 -7.516 11.260 1.00 93.50 94 ILE A O 1
ATOM 753 N N . LEU A 1 95 ? 10.923 -6.450 12.912 1.00 82.56 95 LEU A N 1
ATOM 754 C CA . LEU A 1 95 ? 12.211 -6.492 12.229 1.00 82.56 95 LEU A CA 1
ATOM 755 C C . LEU A 1 95 ? 12.737 -7.921 12.330 1.00 82.56 95 LEU A C 1
ATOM 757 O O . LEU A 1 95 ? 12.934 -8.437 13.430 1.00 82.56 95 LEU A O 1
ATOM 761 N N . SER A 1 96 ? 12.866 -8.579 11.183 1.00 71.81 96 SER A N 1
ATOM 762 C CA . SER A 1 96 ? 13.455 -9.911 11.116 1.00 71.81 96 SER A CA 1
ATOM 763 C C . SER A 1 96 ? 14.970 -9.748 11.075 1.00 71.81 96 SER A C 1
ATOM 765 O O . SER A 1 96 ? 15.499 -9.298 10.064 1.00 71.81 96 SER A O 1
ATOM 767 N N . GLU A 1 97 ? 15.658 -10.106 12.158 1.00 55.91 97 GLU A N 1
ATOM 768 C CA . GLU A 1 97 ? 17.107 -10.331 12.137 1.00 55.91 97 GLU A CA 1
ATOM 769 C C . GLU A 1 97 ? 17.360 -11.633 11.359 1.00 55.91 97 GLU A C 1
ATOM 771 O O . GLU A 1 97 ? 17.176 -12.727 11.893 1.00 55.91 97 GLU A O 1
ATOM 776 N N . LEU A 1 98 ? 17.680 -11.524 10.068 1.00 49.09 98 LEU A N 1
ATOM 777 C CA . LEU A 1 98 ? 18.237 -12.617 9.266 1.00 49.09 98 LEU A CA 1
ATOM 778 C C . LEU A 1 98 ? 19.618 -12.214 8.760 1.00 49.09 98 LEU A C 1
ATOM 780 O O . LEU A 1 98 ? 19.727 -11.089 8.224 1.00 49.09 98 LEU A O 1
#

Sequence (98 aa):
VPEHAELAWILGCLTNVPRLLRLPQWKMKHASQNNEGTVGLLTYPVLQAADILLYKSTRVPVGEDQILHLELAQDIAQHFNKKYGEFFPVPKAILSEL

Mean predicted aligned error: 2.95 Å

pLDDT: mean 95.33, std 7.23, range [49.09, 98.81]

Radius of gyration: 13.62 Å; Cα contacts (8 Å, |Δi|>4): 114; chains: 1; bounding box: 33×26×32 Å